Protein AF-A0A943C8G0-F1 (afdb_monomer)

Structure (mmCIF, N/CA/C/O backbone):
data_AF-A0A943C8G0-F1
#
_entry.id   AF-A0A943C8G0-F1
#
loop_
_atom_site.group_PDB
_atom_site.id
_atom_site.type_symbol
_atom_site.label_atom_id
_atom_site.label_alt_id
_atom_site.label_comp_id
_atom_site.label_asym_id
_atom_site.label_entity_id
_atom_site.label_seq_id
_atom_site.pdbx_PDB_ins_code
_atom_site.Cartn_x
_atom_site.Cartn_y
_atom_site.Cartn_z
_atom_site.occupancy
_atom_site.B_iso_or_equiv
_atom_site.auth_seq_id
_atom_site.auth_comp_id
_atom_site.auth_asym_id
_atom_site.auth_atom_id
_atom_site.pdbx_PDB_model_num
ATOM 1 N N . MET A 1 1 ? 28.439 -19.193 -10.996 1.00 42.84 1 MET A N 1
ATOM 2 C CA . MET A 1 1 ? 27.423 -18.185 -11.370 1.00 42.84 1 MET A CA 1
ATOM 3 C C . MET A 1 1 ? 28.025 -16.825 -11.047 1.00 42.84 1 MET A C 1
ATOM 5 O O . MET A 1 1 ? 28.436 -16.629 -9.911 1.00 42.84 1 MET A O 1
ATOM 9 N N . ASN A 1 2 ? 28.251 -15.984 -12.053 1.00 40.03 2 ASN A N 1
ATOM 10 C CA . ASN A 1 2 ? 29.190 -14.862 -11.981 1.00 40.03 2 ASN A CA 1
ATOM 11 C C . ASN A 1 2 ? 28.668 -13.684 -11.140 1.00 40.03 2 ASN A C 1
ATOM 13 O O . ASN A 1 2 ? 27.578 -13.184 -11.391 1.00 40.03 2 ASN A O 1
ATOM 17 N N . TYR A 1 3 ? 29.493 -13.199 -10.207 1.00 47.41 3 TYR A N 1
ATOM 18 C CA . TYR A 1 3 ? 29.324 -11.929 -9.489 1.00 47.41 3 TYR A CA 1
ATOM 19 C C . TYR A 1 3 ? 29.762 -10.743 -10.374 1.00 47.41 3 TYR A C 1
ATOM 21 O O . TYR A 1 3 ? 30.733 -10.054 -10.065 1.00 47.41 3 TYR A O 1
ATOM 29 N N . TYR A 1 4 ? 29.086 -10.505 -11.501 1.00 52.12 4 TYR A N 1
ATOM 30 C CA . TYR A 1 4 ? 29.282 -9.256 -12.243 1.00 52.12 4 TYR A CA 1
ATOM 31 C C . TYR A 1 4 ? 28.525 -8.120 -11.540 1.00 52.12 4 TYR A C 1
ATOM 33 O O . TYR A 1 4 ? 27.315 -7.995 -11.662 1.00 52.12 4 TYR A O 1
ATOM 41 N N . GLY A 1 5 ? 29.278 -7.329 -10.767 1.00 57.59 5 GLY A N 1
ATOM 42 C CA . GLY A 1 5 ? 29.071 -5.893 -10.562 1.00 57.59 5 GLY A CA 1
ATOM 43 C C . GLY A 1 5 ? 27.767 -5.434 -9.910 1.00 57.59 5 GLY A C 1
ATOM 44 O O . GLY A 1 5 ? 26.986 -4.751 -10.559 1.00 57.59 5 GLY A O 1
ATOM 45 N N . LYS A 1 6 ? 27.586 -5.665 -8.600 1.00 62.38 6 LYS A N 1
ATOM 46 C CA . LYS A 1 6 ? 26.703 -4.785 -7.813 1.00 62.38 6 LYS A CA 1
ATOM 47 C C . LYS A 1 6 ? 27.269 -3.369 -7.909 1.00 62.38 6 LYS A C 1
ATOM 49 O O . LYS A 1 6 ? 28.340 -3.110 -7.355 1.00 62.38 6 LYS A O 1
ATOM 54 N N . GLY A 1 7 ? 26.607 -2.482 -8.649 1.00 65.75 7 GLY A N 1
ATOM 55 C CA . GLY A 1 7 ? 27.008 -1.079 -8.695 1.00 65.75 7 GLY A CA 1
ATOM 56 C C . GLY A 1 7 ? 26.986 -0.464 -7.290 1.00 65.75 7 GLY A C 1
ATOM 57 O O . GLY A 1 7 ? 26.362 -0.981 -6.362 1.00 65.75 7 GLY A O 1
ATOM 58 N N . ASN A 1 8 ? 27.702 0.638 -7.104 1.00 73.69 8 ASN A N 1
ATOM 59 C CA . ASN A 1 8 ? 27.625 1.437 -5.883 1.00 73.69 8 ASN A CA 1
ATOM 60 C C . ASN A 1 8 ? 26.552 2.532 -6.038 1.00 73.69 8 ASN A C 1
ATOM 62 O O . ASN A 1 8 ? 25.963 2.685 -7.104 1.00 73.69 8 ASN A O 1
ATOM 66 N N . MET A 1 9 ? 26.298 3.305 -4.980 1.00 72.69 9 MET A N 1
ATOM 67 C CA . MET A 1 9 ? 25.265 4.356 -4.974 1.00 72.69 9 MET A CA 1
ATOM 68 C C . MET A 1 9 ? 25.481 5.457 -6.030 1.00 72.69 9 MET A C 1
ATOM 70 O O . MET A 1 9 ? 24.553 6.190 -6.346 1.00 72.69 9 MET A O 1
ATOM 74 N N . MET A 1 10 ? 26.693 5.568 -6.579 1.00 78.75 10 MET A N 1
ATOM 75 C CA . MET A 1 10 ? 27.073 6.572 -7.575 1.00 78.75 10 MET A CA 1
ATOM 76 C C . MET A 1 10 ? 27.063 6.036 -9.015 1.00 78.75 10 MET A C 1
ATOM 78 O O . MET A 1 10 ? 27.319 6.796 -9.946 1.00 78.75 10 MET A O 1
ATOM 82 N N . SER A 1 11 ? 26.807 4.742 -9.218 1.00 80.56 11 SER A N 1
ATOM 83 C CA . SER A 1 11 ? 26.765 4.099 -10.538 1.00 80.56 11 SER A CA 1
ATOM 84 C C . SER A 1 11 ? 25.356 3.619 -10.874 1.00 80.56 11 SER A C 1
ATOM 86 O O . SER A 1 11 ? 24.601 3.271 -9.969 1.00 80.56 11 SER A O 1
ATOM 88 N N . VAL A 1 12 ? 25.026 3.528 -12.167 1.00 76.81 12 VAL A N 1
ATOM 89 C CA . VAL A 1 12 ? 23.782 2.882 -12.613 1.00 76.81 12 VAL A CA 1
ATOM 90 C C . VAL A 1 12 ? 23.764 1.434 -12.125 1.00 76.81 12 VAL A C 1
ATOM 92 O O . VAL A 1 12 ? 24.756 0.713 -12.249 1.00 76.81 12 VAL A O 1
ATOM 95 N N . ARG A 1 13 ? 22.634 1.034 -11.546 1.00 81.75 13 ARG A N 1
ATOM 96 C CA . ARG A 1 13 ? 22.412 -0.288 -10.974 1.00 81.75 13 ARG A CA 1
ATOM 97 C C . ARG A 1 13 ? 21.134 -0.876 -11.540 1.00 81.75 13 ARG A C 1
ATOM 99 O O . ARG A 1 13 ? 20.045 -0.459 -11.166 1.00 81.75 13 ARG A O 1
ATOM 106 N N . GLU A 1 14 ? 21.293 -1.862 -12.411 1.00 82.44 14 GLU A N 1
ATOM 107 C CA . GLU A 1 14 ? 20.175 -2.659 -12.930 1.00 82.44 14 GLU A CA 1
ATOM 108 C C . GLU A 1 14 ? 19.600 -3.604 -11.860 1.00 82.44 14 GLU A C 1
ATOM 110 O O . GLU A 1 14 ? 18.514 -4.137 -12.027 1.00 82.44 14 GLU A O 1
ATOM 115 N N . ASP A 1 15 ? 20.317 -3.797 -10.746 1.00 84.19 15 ASP A N 1
ATOM 116 C CA . ASP A 1 15 ? 19.901 -4.613 -9.602 1.00 84.19 15 ASP A CA 1
ATOM 117 C C . ASP A 1 15 ? 19.212 -3.803 -8.487 1.00 84.19 15 ASP A C 1
ATOM 119 O O . ASP A 1 15 ? 19.055 -4.303 -7.369 1.00 84.19 15 ASP A O 1
ATOM 123 N N . VAL A 1 16 ? 18.870 -2.533 -8.741 1.00 88.94 16 VAL A N 1
ATOM 124 C CA . VAL A 1 16 ? 18.089 -1.727 -7.795 1.00 88.94 16 VAL A CA 1
ATOM 125 C C . VAL A 1 16 ? 16.661 -2.239 -7.755 1.00 88.94 16 VAL A C 1
ATOM 127 O O . VAL A 1 16 ? 16.054 -2.507 -8.781 1.00 88.94 16 VAL A O 1
ATOM 130 N N . VAL A 1 17 ? 16.154 -2.331 -6.533 1.00 92.31 17 VAL A N 1
ATOM 131 C CA . VAL A 1 17 ? 14.781 -2.700 -6.221 1.00 92.31 17 VAL A CA 1
ATOM 132 C C . VAL A 1 17 ? 14.106 -1.476 -5.621 1.00 92.31 17 VAL A C 1
ATOM 134 O O . VAL A 1 17 ? 14.657 -0.853 -4.707 1.00 92.31 17 VAL A O 1
ATOM 137 N N . VAL A 1 18 ? 12.927 -1.138 -6.125 1.00 96.06 18 VAL A N 1
ATOM 138 C CA . VAL A 1 18 ? 12.107 -0.014 -5.683 1.00 96.06 18 VAL A CA 1
ATOM 139 C C . VAL A 1 18 ? 10.989 -0.527 -4.783 1.00 96.06 18 VAL A C 1
ATOM 141 O O . VAL A 1 18 ? 10.217 -1.405 -5.159 1.00 96.06 18 VAL A O 1
ATOM 144 N N . LEU A 1 19 ? 10.898 0.046 -3.585 1.00 98.00 19 LEU A N 1
ATOM 145 C CA . LEU A 1 19 ? 9.804 -0.190 -2.652 1.00 98.00 19 LEU A CA 1
ATOM 146 C C . LEU A 1 19 ? 9.003 1.100 -2.501 1.00 98.00 19 LEU A C 1
ATOM 148 O O . LEU A 1 19 ? 9.556 2.126 -2.100 1.00 98.00 19 LEU A O 1
AT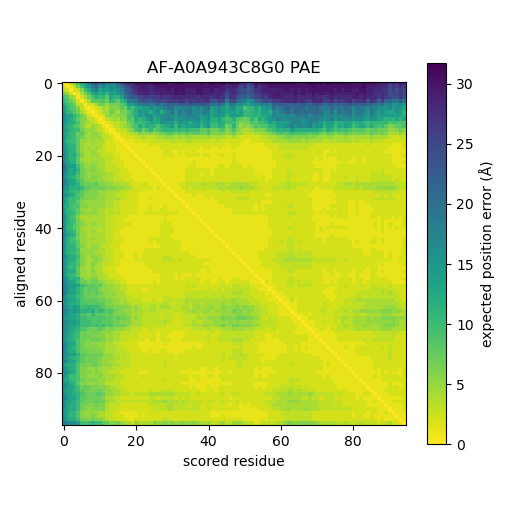OM 152 N N . ASP A 1 20 ? 7.710 1.036 -2.800 1.00 98.50 20 ASP A N 1
ATOM 153 C CA . ASP A 1 20 ? 6.759 2.092 -2.478 1.00 98.50 20 ASP A CA 1
ATOM 154 C C . ASP A 1 20 ? 6.265 1.923 -1.035 1.00 98.50 20 ASP A C 1
ATOM 156 O O . ASP A 1 20 ? 5.671 0.905 -0.678 1.00 98.50 20 ASP A O 1
ATOM 160 N N . ALA A 1 21 ? 6.521 2.936 -0.205 1.00 98.25 21 ALA A N 1
ATOM 161 C CA . ALA A 1 21 ? 6.107 2.993 1.199 1.00 98.25 21 ALA A CA 1
ATOM 162 C C . ALA A 1 21 ? 5.017 4.052 1.439 1.00 98.25 21 ALA A C 1
ATOM 164 O O . ALA A 1 21 ? 4.850 4.536 2.561 1.00 98.25 21 ALA A O 1
ATOM 165 N N . THR A 1 22 ? 4.287 4.455 0.393 1.00 98.31 22 THR A N 1
ATOM 166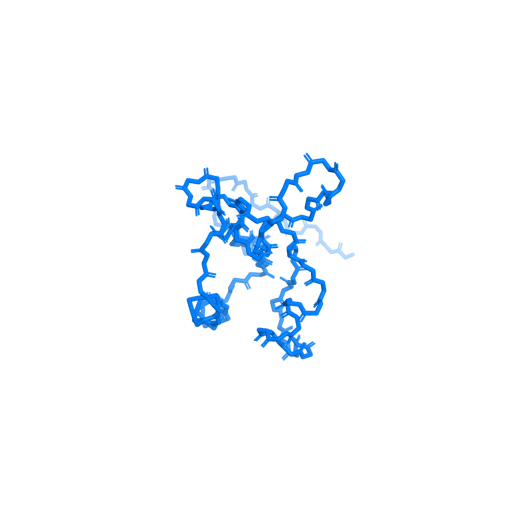 C CA . THR A 1 22 ? 3.394 5.620 0.434 1.00 98.31 22 THR A CA 1
ATOM 167 C C . THR A 1 22 ? 2.309 5.478 1.504 1.00 98.31 22 THR A C 1
ATOM 169 O O . THR A 1 22 ? 2.092 6.405 2.285 1.00 98.31 22 THR A O 1
ATOM 172 N N . LEU A 1 23 ? 1.655 4.316 1.609 1.00 98.12 23 LEU A N 1
ATOM 173 C CA . LEU A 1 23 ? 0.587 4.106 2.599 1.00 98.12 23 LEU A CA 1
ATOM 174 C C . LEU A 1 23 ? 1.120 3.978 4.024 1.00 98.12 23 LEU A C 1
ATOM 176 O O . LEU A 1 23 ? 0.486 4.452 4.970 1.00 98.12 23 LEU A O 1
ATOM 180 N N . ARG A 1 24 ? 2.284 3.347 4.187 1.00 98.00 24 ARG A N 1
ATOM 181 C CA . ARG A 1 24 ? 2.906 3.161 5.495 1.00 98.00 24 ARG A CA 1
ATOM 182 C C . ARG A 1 24 ? 3.426 4.477 6.050 1.00 98.00 24 ARG A C 1
ATOM 184 O O . ARG A 1 24 ? 3.084 4.833 7.178 1.00 98.00 24 ARG A O 1
ATOM 191 N N . ASP A 1 25 ? 4.228 5.197 5.274 1.00 97.94 25 ASP A N 1
ATOM 192 C CA . ASP A 1 25 ? 4.877 6.422 5.738 1.00 97.94 25 ASP A CA 1
ATOM 193 C C . ASP A 1 25 ? 3.920 7.617 5.684 1.00 97.94 25 ASP A C 1
ATOM 195 O O . ASP A 1 25 ? 3.792 8.360 6.657 1.00 97.94 25 ASP A O 1
ATOM 199 N N . GLY A 1 26 ? 3.131 7.737 4.613 1.00 97.88 26 GLY A N 1
ATOM 200 C CA . GLY A 1 26 ? 2.075 8.74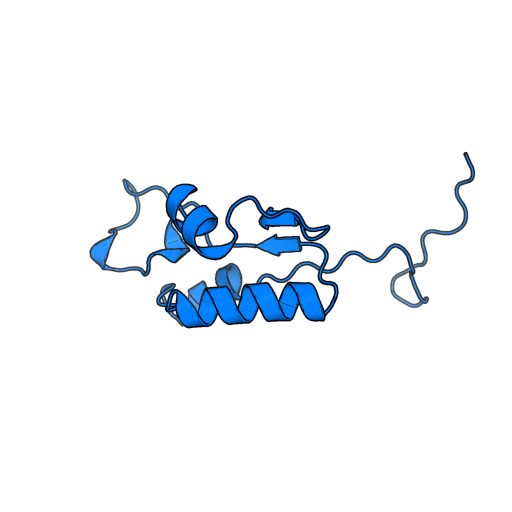5 4.510 1.00 97.88 26 GLY A CA 1
ATOM 201 C C . GLY A 1 26 ? 0.973 8.563 5.556 1.00 97.88 26 GLY A C 1
ATOM 202 O O . GLY A 1 26 ? 0.352 9.533 5.990 1.00 97.88 26 GLY A O 1
ATOM 203 N N . GLY A 1 27 ? 0.748 7.336 6.031 1.00 97.62 27 GLY A N 1
ATOM 204 C CA . GLY A 1 27 ? -0.214 7.070 7.095 1.00 97.62 27 GLY A CA 1
ATOM 205 C C . GLY A 1 27 ? 0.150 7.722 8.432 1.00 97.62 27 GLY A C 1
ATOM 206 O O . GLY A 1 27 ? -0.757 8.056 9.193 1.00 97.62 27 GLY A O 1
ATOM 207 N N . LEU A 1 28 ? 1.438 7.994 8.694 1.00 97.00 28 LEU A N 1
ATOM 208 C CA . LEU A 1 28 ? 1.888 8.706 9.899 1.00 97.00 28 LEU A CA 1
ATOM 209 C C . LEU A 1 28 ? 1.377 10.152 9.974 1.00 97.00 28 LEU A C 1
ATOM 211 O O . LEU A 1 28 ? 1.275 10.692 11.072 1.00 97.00 28 LEU A O 1
ATOM 215 N N . VAL A 1 29 ? 1.058 10.770 8.832 1.00 96.88 29 VAL A N 1
ATOM 216 C CA . VAL A 1 29 ? 0.568 12.160 8.758 1.00 96.88 29 VAL A CA 1
ATOM 217 C C . VAL A 1 29 ? -0.922 12.271 8.420 1.00 96.88 29 VAL A C 1
ATOM 219 O O . VAL A 1 29 ? -1.465 13.370 8.455 1.00 96.88 29 VAL A O 1
ATOM 222 N N . ASN A 1 30 ? -1.584 11.154 8.101 1.00 95.88 30 ASN A N 1
ATOM 223 C CA . ASN A 1 30 ? -3.001 11.097 7.714 1.00 95.88 30 ASN A CA 1
ATOM 224 C C . ASN A 1 30 ? -3.820 10.113 8.577 1.00 95.88 30 ASN A C 1
ATOM 226 O O . ASN A 1 30 ? -4.896 9.669 8.177 1.00 95.88 30 ASN A O 1
ATOM 230 N N . ASP A 1 31 ? -3.279 9.680 9.720 1.00 97.31 31 ASP A N 1
ATOM 231 C CA . ASP A 1 31 ? -3.882 8.673 10.608 1.00 97.31 31 ASP A CA 1
ATOM 232 C C . ASP A 1 31 ? -4.401 7.420 9.866 1.00 97.31 31 ASP A C 1
ATOM 234 O O . ASP A 1 31 ? -5.346 6.757 10.294 1.00 97.31 31 ASP A O 1
ATOM 238 N N . PHE A 1 32 ? -3.745 7.059 8.755 1.00 97.62 32 PHE A N 1
ATOM 239 C CA . PHE A 1 32 ? -4.063 5.914 7.888 1.00 97.62 32 PHE A CA 1
ATOM 240 C C . PHE A 1 32 ? -5.443 5.954 7.208 1.00 97.62 32 PHE A C 1
ATOM 242 O O . PHE A 1 32 ? -5.908 4.926 6.703 1.00 97.62 32 PHE A O 1
ATOM 249 N N . TYR A 1 33 ? -6.096 7.117 7.140 1.00 97.75 33 TYR A N 1
ATOM 250 C CA . TYR A 1 33 ? -7.374 7.299 6.443 1.00 97.75 33 TYR A CA 1
ATOM 251 C C . TYR A 1 33 ? -7.190 7.467 4.930 1.00 97.75 33 TYR A C 1
ATOM 253 O O . TYR A 1 33 ? -7.428 8.532 4.362 1.00 97.75 33 TYR A O 1
ATOM 261 N N . PHE A 1 34 ? -6.774 6.391 4.264 1.00 98.00 34 PHE A N 1
ATOM 262 C CA . PHE A 1 34 ? -6.816 6.291 2.805 1.00 98.00 34 PHE A CA 1
ATOM 263 C C . PHE A 1 34 ? -8.081 5.558 2.368 1.00 98.00 34 PHE A C 1
ATOM 265 O O . PHE A 1 34 ? -8.441 4.530 2.945 1.00 98.00 34 PHE A O 1
ATOM 272 N N . THR A 1 35 ? -8.755 6.078 1.345 1.00 98.12 35 THR A N 1
ATOM 273 C CA . THR A 1 35 ? -9.898 5.387 0.744 1.00 98.12 35 THR A CA 1
ATOM 274 C C . THR A 1 35 ? -9.421 4.166 -0.037 1.00 98.12 35 THR A C 1
ATOM 276 O O . THR A 1 35 ? -8.313 4.156 -0.574 1.00 98.12 35 THR A O 1
ATOM 279 N N . ASP A 1 36 ? -10.268 3.146 -0.143 1.00 98.31 36 ASP A N 1
ATOM 280 C CA . ASP A 1 36 ? -9.949 1.954 -0.937 1.00 98.31 36 ASP A CA 1
ATOM 281 C C . ASP A 1 36 ? -9.706 2.299 -2.414 1.00 98.31 36 ASP A C 1
ATOM 283 O O . ASP A 1 36 ? -8.861 1.681 -3.055 1.00 98.31 36 ASP A O 1
ATOM 287 N N . ASP A 1 37 ? -10.391 3.317 -2.945 1.00 98.50 37 ASP A N 1
ATOM 288 C CA . ASP A 1 37 ? -10.170 3.802 -4.311 1.00 98.50 37 ASP A CA 1
ATOM 289 C C . ASP A 1 37 ? -8.773 4.402 -4.480 1.00 98.50 37 ASP A C 1
ATOM 291 O O . ASP A 1 37 ? -8.060 4.013 -5.400 1.00 98.50 37 ASP A O 1
ATOM 295 N N . PHE A 1 38 ? -8.333 5.253 -3.545 1.00 98.50 38 PHE A N 1
ATOM 296 C CA . PHE A 1 38 ? -6.972 5.791 -3.563 1.00 98.50 38 PHE A CA 1
ATOM 297 C C . PHE A 1 38 ? -5.929 4.673 -3.506 1.00 98.50 38 PHE A C 1
ATOM 299 O O . PHE A 1 38 ? -4.962 4.680 -4.262 1.00 98.50 38 PHE A O 1
ATOM 306 N N . VAL A 1 39 ? -6.129 3.690 -2.625 1.00 98.50 39 VAL A N 1
ATOM 307 C CA . VAL A 1 39 ? -5.197 2.568 -2.474 1.00 98.50 39 VAL A CA 1
ATOM 308 C C . VAL A 1 39 ? -5.169 1.683 -3.720 1.00 98.50 39 VAL A C 1
ATOM 310 O O . VAL A 1 39 ? -4.095 1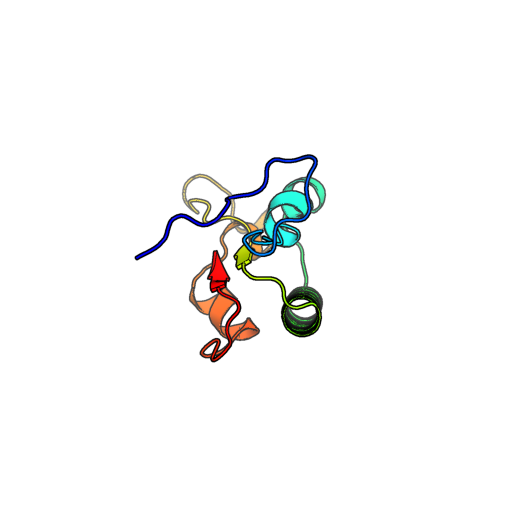.247 -4.134 1.00 98.50 39 VAL A O 1
ATOM 313 N N . ARG A 1 40 ? -6.318 1.459 -4.365 1.00 98.62 40 ARG A N 1
ATOM 314 C CA . ARG A 1 40 ? -6.404 0.715 -5.628 1.00 98.62 40 ARG A CA 1
ATOM 315 C C . ARG A 1 40 ? -5.726 1.453 -6.776 1.00 98.62 40 ARG A C 1
ATOM 317 O O . ARG A 1 40 ? -5.059 0.816 -7.589 1.00 98.62 40 ARG A O 1
ATOM 324 N N . ASP A 1 41 ? -5.883 2.768 -6.842 1.00 98.75 41 ASP A N 1
ATOM 325 C CA . ASP A 1 41 ? -5.245 3.589 -7.867 1.00 98.75 41 ASP A CA 1
ATOM 326 C C . ASP A 1 41 ? -3.730 3.663 -7.656 1.00 98.75 41 ASP A C 1
ATOM 328 O O . ASP A 1 41 ? -2.976 3.519 -8.618 1.00 98.75 41 ASP A O 1
ATOM 332 N N . LEU A 1 42 ? -3.264 3.772 -6.407 1.00 98.69 42 LEU A N 1
ATOM 333 C CA . LEU A 1 42 ? -1.842 3.675 -6.069 1.00 98.69 42 LEU A CA 1
ATOM 334 C C . LEU A 1 42 ? -1.265 2.307 -6.453 1.00 98.69 42 LEU A C 1
ATOM 336 O O . LEU A 1 42 ? -0.226 2.247 -7.101 1.00 98.69 42 LEU A O 1
ATOM 340 N N . TYR A 1 43 ? -1.956 1.214 -6.117 1.00 98.75 43 TYR A N 1
ATOM 341 C CA . TYR A 1 43 ? -1.540 -0.139 -6.496 1.00 98.75 43 TYR A CA 1
ATOM 342 C C . TYR A 1 43 ? -1.379 -0.285 -8.016 1.00 98.75 43 TYR A C 1
ATOM 344 O O . TYR A 1 43 ? -0.332 -0.730 -8.483 1.00 98.75 43 TYR A O 1
ATOM 352 N N . LYS A 1 44 ? -2.369 0.156 -8.803 1.00 98.62 44 LYS A N 1
ATOM 353 C CA . LYS A 1 44 ? -2.286 0.143 -10.275 1.00 98.62 44 LYS A CA 1
ATOM 354 C C . LYS A 1 44 ? -1.153 1.020 -10.800 1.00 98.62 44 LYS A C 1
ATOM 356 O O . LYS A 1 44 ? -0.437 0.607 -11.703 1.00 98.62 44 LYS A O 1
ATOM 361 N N . THR A 1 45 ? -0.967 2.197 -10.208 1.00 98.69 45 THR A N 1
ATOM 362 C CA . THR A 1 45 ? 0.118 3.114 -10.577 1.00 98.69 45 THR A CA 1
ATOM 363 C C . THR A 1 45 ? 1.481 2.468 -10.337 1.00 98.69 45 THR A C 1
ATOM 365 O O . THR A 1 45 ? 2.350 2.543 -11.199 1.00 98.69 45 THR A O 1
ATOM 368 N N . ASN A 1 46 ? 1.661 1.782 -9.206 1.00 98.62 46 ASN A N 1
ATOM 369 C CA . ASN A 1 46 ? 2.895 1.068 -8.886 1.00 98.62 46 ASN A CA 1
ATOM 370 C C . ASN A 1 46 ? 3.170 -0.075 -9.879 1.00 98.62 46 ASN A C 1
ATOM 372 O O . ASN A 1 46 ? 4.309 -0.227 -10.319 1.00 98.62 46 ASN A O 1
ATOM 376 N N . LEU A 1 47 ? 2.136 -0.818 -10.296 1.00 98.38 47 LEU A N 1
ATOM 377 C CA . LEU A 1 47 ? 2.265 -1.829 -11.353 1.00 98.38 47 LEU A CA 1
ATOM 378 C C . LEU A 1 47 ? 2.712 -1.215 -12.686 1.00 98.38 47 LEU A C 1
ATOM 380 O O . LEU A 1 47 ? 3.656 -1.702 -13.301 1.00 98.38 47 LEU A O 1
ATOM 384 N N . GLU A 1 48 ? 2.061 -0.136 -13.126 1.00 98.25 48 GLU A N 1
ATOM 385 C CA . GLU A 1 48 ? 2.394 0.548 -14.384 1.00 98.25 48 GLU A CA 1
ATOM 386 C C . GLU A 1 48 ? 3.793 1.183 -14.356 1.00 98.25 48 GLU A C 1
ATOM 388 O O . GLU A 1 48 ? 4.478 1.226 -15.378 1.00 98.25 48 GLU A O 1
ATOM 393 N N . ALA A 1 49 ? 4.236 1.642 -13.184 1.00 97.75 49 ALA A N 1
ATOM 394 C CA . ALA A 1 49 ? 5.565 2.203 -12.968 1.00 97.75 49 ALA A CA 1
ATOM 395 C C . ALA A 1 49 ? 6.673 1.141 -12.842 1.00 97.75 49 ALA A C 1
ATOM 397 O O . ALA A 1 49 ? 7.851 1.501 -12.848 1.00 97.75 49 ALA A O 1
ATOM 398 N N . GLY A 1 50 ? 6.322 -0.146 -12.729 1.00 97.00 50 GLY A N 1
ATOM 399 C CA . GLY A 1 50 ? 7.285 -1.231 -12.532 1.00 97.00 50 GLY A CA 1
ATOM 400 C C . GLY A 1 50 ? 7.928 -1.233 -11.142 1.00 97.00 50 GLY A C 1
ATOM 401 O O . GLY A 1 50 ? 9.107 -1.551 -11.018 1.00 97.00 50 GLY A O 1
ATOM 402 N N . VAL A 1 51 ? 7.182 -0.841 -10.105 1.00 98.19 51 VAL A N 1
ATOM 403 C CA . VAL A 1 51 ? 7.633 -0.923 -8.707 1.00 98.19 51 VAL A CA 1
ATOM 404 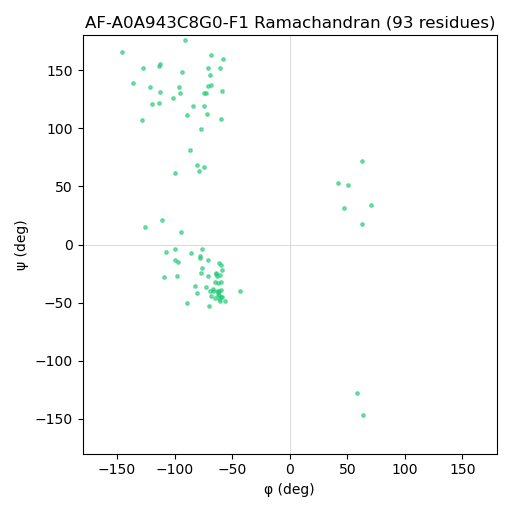C C . VAL A 1 51 ? 7.737 -2.388 -8.279 1.00 98.19 51 VAL A C 1
ATOM 406 O O . VAL A 1 51 ? 6.848 -3.191 -8.553 1.00 98.19 51 VAL A O 1
ATOM 409 N N . ASP A 1 52 ? 8.807 -2.742 -7.567 1.00 98.00 52 ASP A N 1
ATOM 410 C CA . ASP A 1 52 ? 9.063 -4.128 -7.167 1.00 98.00 52 ASP A CA 1
ATOM 411 C C . ASP A 1 52 ? 8.295 -4.547 -5.907 1.00 98.00 52 ASP A C 1
ATOM 413 O O . ASP A 1 52 ? 7.893 -5.706 -5.785 1.00 98.00 52 ASP A O 1
ATOM 417 N N . TYR A 1 53 ? 8.121 -3.633 -4.945 1.00 98.50 53 TYR A N 1
ATOM 418 C CA . TYR A 1 53 ? 7.413 -3.891 -3.687 1.00 98.50 53 TYR A CA 1
ATOM 419 C C . TYR A 1 53 ? 6.473 -2.745 -3.327 1.00 98.50 53 TYR A C 1
ATOM 421 O O . TYR A 1 53 ? 6.858 -1.582 -3.402 1.00 98.50 53 TYR A O 1
ATOM 429 N N . MET A 1 54 ? 5.281 -3.073 -2.837 1.00 98.44 54 MET A N 1
ATOM 430 C CA . MET A 1 54 ? 4.358 -2.102 -2.250 1.00 98.44 54 MET A CA 1
ATOM 431 C C . MET A 1 54 ? 4.073 -2.468 -0.793 1.00 98.44 54 MET A C 1
ATOM 433 O O . MET A 1 54 ? 3.583 -3.563 -0.517 1.00 98.44 54 MET A O 1
ATOM 437 N N . GLU A 1 55 ? 4.376 -1.552 0.127 1.00 98.31 55 GLU A N 1
ATOM 438 C CA . GLU A 1 55 ? 4.147 -1.716 1.566 1.00 98.31 55 GLU A CA 1
ATOM 439 C C . GLU A 1 55 ? 2.741 -1.224 1.949 1.00 98.31 55 GLU A C 1
ATOM 441 O O . GLU A 1 55 ? 2.439 -0.023 1.922 1.00 98.31 55 GLU A O 1
ATOM 446 N N . PHE A 1 56 ? 1.862 -2.157 2.326 1.00 95.62 56 PHE A N 1
ATOM 447 C CA . PHE A 1 56 ? 0.487 -1.844 2.719 1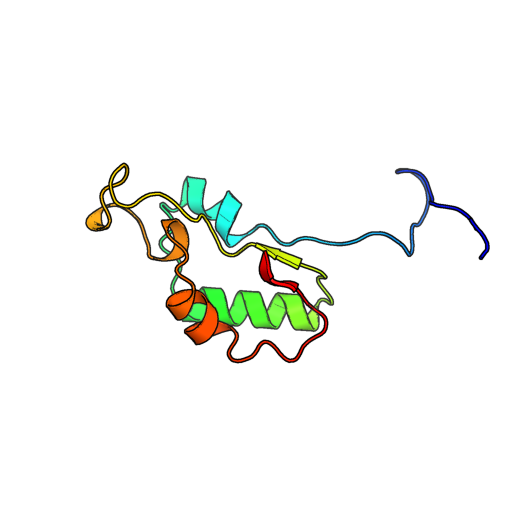.00 95.62 56 PHE A CA 1
ATOM 448 C C . PHE A 1 56 ? 0.424 -1.495 4.209 1.00 95.62 56 PHE A C 1
ATOM 450 O O . PHE A 1 56 ? 0.039 -2.304 5.045 1.00 95.62 56 PHE A O 1
ATOM 457 N N . GLY A 1 57 ? 0.761 -0.251 4.550 1.00 96.12 57 GLY A N 1
ATOM 458 C CA . GLY A 1 57 ? 0.479 0.301 5.878 1.00 96.12 57 GLY A CA 1
ATOM 459 C C . GLY A 1 57 ? 1.206 -0.401 7.037 1.00 96.12 57 GLY A C 1
ATOM 460 O O . GLY A 1 57 ? 2.343 -0.839 6.904 1.00 96.12 57 GLY A O 1
ATOM 461 N N . TYR A 1 58 ? 0.562 -0.465 8.207 1.00 96.62 58 TYR A N 1
ATOM 462 C CA . TYR A 1 58 ? 1.072 -1.199 9.375 1.00 96.62 58 TYR A CA 1
ATOM 463 C C . TYR A 1 58 ? 0.199 -2.411 9.695 1.00 96.62 58 TYR A C 1
ATOM 465 O O . TYR A 1 58 ? -1.005 -2.385 9.478 1.00 96.62 58 TYR A O 1
ATOM 473 N N . ARG A 1 59 ? 0.793 -3.415 10.351 1.00 95.38 59 ARG A N 1
ATOM 474 C CA . ARG A 1 59 ? 0.082 -4.496 11.056 1.00 95.38 59 ARG A CA 1
ATOM 475 C C . ARG A 1 59 ? 0.033 -4.229 12.561 1.00 95.38 59 ARG A C 1
ATOM 477 O O . ARG A 1 59 ? 0.657 -4.937 13.351 1.00 95.38 59 ARG A O 1
ATOM 484 N N . ALA A 1 60 ? -0.606 -3.131 12.964 1.00 95.56 60 ALA A N 1
ATOM 485 C CA . ALA A 1 60 ? -0.660 -2.739 14.373 1.00 95.56 60 ALA A CA 1
ATOM 486 C C . ALA A 1 60 ? -1.531 -3.693 15.217 1.00 95.56 60 ALA A C 1
ATOM 488 O O . ALA A 1 60 ? -2.556 -4.189 14.758 1.00 95.56 60 ALA A O 1
ATOM 489 N N . ASP A 1 61 ? -1.167 -3.916 16.484 1.00 94.75 61 ASP A N 1
ATOM 490 C CA . ASP A 1 61 ? -1.982 -4.725 17.400 1.00 94.75 61 ASP A CA 1
ATOM 491 C C . ASP A 1 61 ? -3.228 -3.944 17.861 1.00 94.75 61 ASP A C 1
ATOM 493 O O . ASP A 1 61 ? -3.129 -2.912 18.532 1.00 94.75 61 ASP A O 1
ATOM 497 N N . LYS A 1 62 ? -4.421 -4.470 17.560 1.00 93.38 62 LYS A N 1
ATOM 498 C CA . LYS A 1 62 ? -5.724 -3.910 17.972 1.00 93.38 62 LYS A CA 1
ATOM 499 C C . LYS A 1 62 ? -5.926 -3.856 19.490 1.00 93.38 62 LYS A C 1
A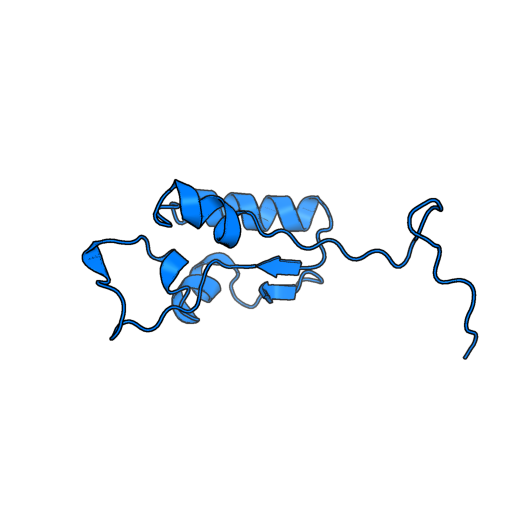TOM 501 O O . LYS A 1 62 ? -6.819 -3.162 19.961 1.00 93.38 62 LYS A O 1
ATOM 506 N N . LYS A 1 63 ? -5.122 -4.577 20.280 1.00 94.62 63 LYS A N 1
ATOM 507 C CA . LYS A 1 63 ? -5.120 -4.457 21.749 1.00 94.62 63 LYS A CA 1
ATOM 508 C C . LYS A 1 63 ? -4.389 -3.207 22.234 1.00 94.62 63 LYS A C 1
ATOM 510 O O . LYS A 1 63 ? -4.646 -2.752 23.344 1.00 94.62 63 LYS A O 1
ATOM 515 N N . GLN A 1 64 ? -3.463 -2.684 21.431 1.00 95.19 64 GLN A N 1
ATOM 516 C CA . GLN A 1 64 ? -2.644 -1.517 21.765 1.00 95.19 64 GLN A CA 1
ATOM 517 C C . GLN A 1 64 ? -3.198 -0.222 21.160 1.00 95.19 64 GLN A C 1
ATOM 519 O O . GLN A 1 64 ? -2.992 0.850 21.727 1.00 95.19 64 GLN A O 1
ATOM 524 N N . PHE A 1 65 ? -3.914 -0.313 20.037 1.00 93.88 65 PHE A N 1
ATOM 525 C CA . PHE A 1 65 ? -4.454 0.836 19.313 1.00 93.88 65 PHE A CA 1
ATOM 526 C C . PHE A 1 65 ? -5.977 0.758 19.195 1.00 93.88 65 PHE A C 1
ATOM 528 O O . PHE A 1 65 ? -6.533 -0.280 18.848 1.00 93.88 65 PHE A O 1
ATOM 535 N N . ASP A 1 66 ? -6.650 1.883 19.443 1.00 92.75 66 ASP A N 1
ATOM 536 C CA . ASP A 1 66 ? -8.095 2.008 19.246 1.00 92.75 66 ASP A CA 1
ATOM 537 C C . ASP A 1 66 ? -8.417 2.031 17.748 1.00 92.75 66 ASP A C 1
ATOM 539 O O . ASP A 1 66 ? -8.089 2.987 17.042 1.00 92.75 66 ASP A O 1
ATOM 543 N N . VAL A 1 67 ? -9.073 0.974 17.276 1.00 92.44 67 VAL A N 1
ATOM 544 C CA . VAL A 1 67 ? -9.457 0.791 15.870 1.00 92.44 67 VAL A CA 1
ATOM 545 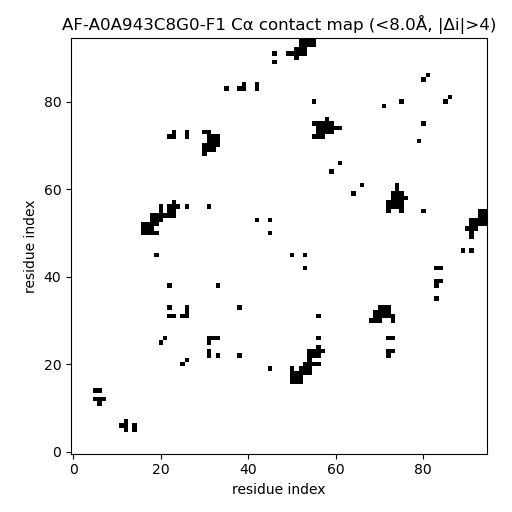C C . VAL A 1 67 ? -10.348 1.905 15.327 1.00 92.44 67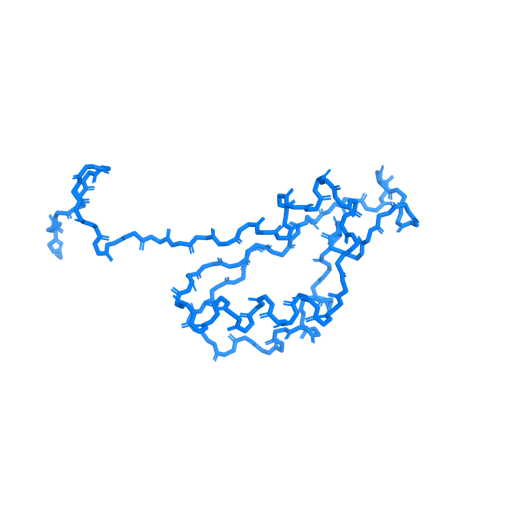 VAL A C 1
ATOM 547 O O . VAL A 1 67 ? -10.370 2.116 14.124 1.00 92.44 67 VAL A O 1
ATOM 550 N N . ASN A 1 68 ? -11.051 2.644 16.190 1.00 93.94 68 ASN A N 1
ATOM 551 C CA . ASN A 1 68 ? -11.928 3.735 15.763 1.00 93.94 68 ASN A CA 1
ATOM 552 C C . ASN A 1 68 ? -11.189 5.069 15.595 1.00 93.94 68 ASN A C 1
ATOM 554 O O . ASN A 1 68 ? -11.792 6.047 15.161 1.00 93.94 68 ASN A O 1
ATOM 558 N N . LYS A 1 69 ? -9.908 5.139 15.981 1.00 95.44 69 LYS A N 1
ATOM 559 C CA . LYS A 1 69 ? -9.093 6.358 15.868 1.00 95.44 69 LYS A CA 1
ATOM 560 C C . LYS A 1 69 ? -8.219 6.388 14.625 1.00 95.44 69 LYS A C 1
ATOM 562 O O . LYS A 1 69 ? -7.750 7.461 14.265 1.00 95.44 69 LYS A O 1
ATOM 567 N N . PHE A 1 70 ? -8.031 5.252 13.963 1.00 96.88 70 PHE A N 1
ATOM 568 C CA . PHE A 1 70 ? -7.161 5.131 12.802 1.00 96.88 70 PHE A CA 1
ATOM 569 C C . PHE A 1 70 ? -7.900 4.502 11.629 1.00 96.88 70 PHE A C 1
ATOM 571 O O . PHE A 1 70 ? -8.798 3.682 11.811 1.00 96.88 70 PHE A O 1
ATOM 578 N N . GLY A 1 71 ? -7.479 4.848 10.418 1.00 96.62 71 GLY A N 1
ATOM 579 C CA . GLY A 1 71 ? -7.989 4.209 9.219 1.00 96.62 71 GLY A CA 1
ATOM 580 C C . GLY A 1 71 ? -7.549 2.747 9.087 1.00 96.62 71 GLY A C 1
ATOM 581 O O . GLY A 1 71 ? -6.583 2.286 9.703 1.00 96.62 71 GLY A O 1
ATOM 582 N N . LYS A 1 72 ? -8.267 2.025 8.221 1.00 96.00 72 LYS A N 1
ATOM 583 C CA . LYS A 1 72 ? -8.093 0.599 7.877 1.00 96.00 72 LYS A CA 1
ATOM 584 C C . LYS A 1 72 ? -6.621 0.195 7.690 1.00 96.00 72 LYS A C 1
ATOM 586 O O . LYS A 1 72 ? -6.190 -0.845 8.189 1.00 96.00 72 LYS A O 1
ATOM 591 N N . TRP A 1 73 ? -5.824 1.051 7.053 1.00 97.81 73 TRP A N 1
ATOM 592 C CA . TRP A 1 73 ? -4.426 0.780 6.699 1.00 97.81 73 TRP A CA 1
ATOM 593 C C . TRP A 1 73 ? -3.437 0.877 7.872 1.00 97.81 73 TRP A C 1
ATOM 595 O O . TRP A 1 73 ? -2.263 0.557 7.711 1.00 97.81 73 TRP A O 1
ATOM 605 N N . LYS A 1 74 ? -3.885 1.263 9.077 1.00 97.81 74 LYS A N 1
ATOM 606 C CA . LYS A 1 74 ? -3.080 1.132 10.306 1.00 97.81 74 LYS A CA 1
ATOM 607 C C . LYS A 1 74 ? -2.926 -0.323 10.748 1.00 97.81 74 LYS A C 1
ATOM 609 O O . LYS A 1 74 ? -1.975 -0.648 11.460 1.00 97.81 74 LYS A O 1
ATOM 614 N N . PHE A 1 75 ? -3.899 -1.151 10.379 1.00 97.56 75 PHE A N 1
ATOM 615 C CA . PHE A 1 75 ? -3.980 -2.559 10.754 1.00 97.56 75 PHE A CA 1
ATOM 616 C C . PHE A 1 75 ? -3.715 -3.483 9.564 1.00 97.56 75 PHE A C 1
ATOM 618 O O . PHE A 1 75 ? -3.219 -4.582 9.783 1.00 97.56 75 PHE A O 1
ATOM 625 N N . ALA A 1 76 ? -4.017 -3.015 8.342 1.00 96.69 76 ALA A N 1
ATOM 626 C CA . ALA A 1 76 ? -3.676 -3.657 7.069 1.00 96.69 76 ALA A CA 1
ATOM 627 C C . ALA A 1 76 ? -3.874 -5.180 7.091 1.00 96.69 76 ALA A C 1
ATOM 629 O O . ALA A 1 76 ? -2.964 -5.961 6.816 1.00 96.69 76 ALA A O 1
ATOM 630 N N . GLU A 1 77 ? -5.081 -5.582 7.485 1.00 96.88 77 GLU A N 1
ATOM 631 C CA . GLU A 1 77 ? -5.469 -6.987 7.574 1.00 96.88 77 GLU A CA 1
ATOM 632 C C . GLU A 1 77 ? -5.376 -7.668 6.204 1.00 96.88 77 GLU A C 1
ATOM 634 O O . GLU A 1 77 ? -5.554 -7.030 5.162 1.00 96.88 77 GLU A O 1
ATOM 639 N N . ASP A 1 78 ? -5.136 -8.977 6.198 1.00 96.88 78 ASP A N 1
ATOM 640 C CA . ASP A 1 78 ? -4.940 -9.725 4.956 1.00 96.88 78 ASP A CA 1
ATOM 641 C C . ASP A 1 78 ? -6.171 -9.617 4.040 1.00 96.88 78 ASP A C 1
ATOM 643 O O . ASP A 1 78 ? -6.025 -9.424 2.834 1.00 96.88 78 ASP A O 1
ATOM 647 N N . GLU A 1 79 ? -7.387 -9.649 4.593 1.00 97.25 79 GLU A N 1
ATOM 648 C CA . GLU A 1 79 ? -8.629 -9.497 3.827 1.00 97.25 79 GLU A CA 1
ATOM 649 C C . GLU A 1 79 ? -8.713 -8.124 3.147 1.00 97.25 79 GLU A C 1
ATOM 651 O O . GLU A 1 79 ? -9.032 -8.029 1.963 1.00 97.25 79 GLU A O 1
ATOM 656 N N . ALA A 1 80 ? -8.350 -7.066 3.874 1.00 96.50 80 ALA A N 1
ATOM 657 C CA . ALA A 1 80 ? -8.331 -5.692 3.382 1.00 96.50 80 ALA A CA 1
ATOM 658 C C . ALA A 1 80 ? -7.359 -5.506 2.209 1.00 96.50 80 ALA A C 1
ATOM 660 O O . ALA A 1 80 ? -7.661 -4.785 1.259 1.00 96.50 80 ALA A O 1
ATOM 661 N N . ILE A 1 81 ? -6.194 -6.152 2.278 1.00 98.00 81 ILE A N 1
ATOM 662 C CA . ILE A 1 81 ? -5.205 -6.148 1.197 1.00 98.00 81 ILE A CA 1
ATOM 663 C C . ILE A 1 81 ? -5.747 -6.933 -0.003 1.00 98.00 81 ILE A C 1
ATOM 665 O O . ILE A 1 81 ? -5.674 -6.456 -1.137 1.00 98.00 81 ILE A O 1
ATOM 669 N N . ARG A 1 82 ? -6.354 -8.104 0.230 1.00 97.81 82 ARG A N 1
ATOM 670 C CA . ARG A 1 82 ? -6.938 -8.951 -0.825 1.00 97.81 82 ARG A CA 1
ATOM 671 C C . ARG A 1 82 ? -8.078 -8.276 -1.582 1.00 97.81 82 ARG A C 1
ATOM 673 O O . ARG A 1 82 ? -8.184 -8.472 -2.788 1.00 97.81 82 ARG A O 1
ATOM 680 N N . GLU A 1 83 ? -8.872 -7.433 -0.929 1.00 97.94 83 GLU A N 1
ATOM 681 C CA . GLU A 1 83 ? -9.893 -6.607 -1.593 1.00 97.94 83 GLU A CA 1
ATOM 682 C C . GLU A 1 83 ? -9.310 -5.628 -2.629 1.00 97.94 83 GLU A C 1
ATOM 684 O O . GLU A 1 83 ? -10.004 -5.235 -3.569 1.00 97.94 83 GLU A O 1
ATOM 689 N N . ILE A 1 84 ? -8.047 -5.222 -2.467 1.00 98.19 84 ILE A N 1
ATOM 690 C CA . ILE A 1 84 ? -7.364 -4.315 -3.396 1.00 98.19 84 ILE A CA 1
ATOM 691 C C . ILE A 1 84 ? -6.670 -5.088 -4.512 1.00 98.19 84 ILE A C 1
ATOM 693 O O . ILE A 1 84 ? -6.835 -4.752 -5.684 1.00 98.19 84 ILE A O 1
ATOM 697 N N . VAL A 1 85 ? -5.879 -6.096 -4.143 1.00 97.81 85 VAL A N 1
ATOM 698 C CA . VAL A 1 85 ? -4.904 -6.739 -5.041 1.00 97.81 85 VAL A CA 1
ATOM 699 C C . VAL A 1 85 ? -5.405 -8.053 -5.648 1.00 97.81 85 VAL A C 1
ATOM 701 O O . VAL A 1 85 ? -4.785 -8.591 -6.563 1.00 97.81 85 VAL A O 1
ATOM 704 N N . GLY A 1 86 ? -6.504 -8.609 -5.127 1.00 97.38 86 GLY A N 1
ATOM 705 C CA . GLY A 1 86 ? -6.984 -9.940 -5.485 1.00 97.38 86 GLY A CA 1
ATOM 706 C C . GLY A 1 86 ? -5.940 -11.023 -5.200 1.00 97.38 86 GLY A C 1
ATOM 707 O O . GLY A 1 86 ? -5.378 -11.110 -4.103 1.00 97.38 86 GLY A O 1
ATOM 708 N N . ASP A 1 87 ? -5.653 -11.843 -6.208 1.00 96.88 87 ASP A N 1
ATOM 709 C CA . ASP A 1 87 ? -4.614 -12.874 -6.128 1.00 96.88 87 ASP A CA 1
ATOM 710 C C . ASP A 1 87 ? -3.191 -12.311 -6.282 1.00 96.88 87 ASP A C 1
ATOM 712 O O . ASP A 1 87 ? -2.235 -13.004 -5.938 1.00 96.88 87 ASP A O 1
ATOM 716 N N . ASN A 1 88 ? -3.059 -11.043 -6.706 1.00 97.06 88 ASN A N 1
ATOM 717 C CA . ASN A 1 88 ? -1.800 -10.380 -7.051 1.00 97.06 88 ASN A CA 1
ATOM 718 C C . ASN A 1 88 ? -0.949 -11.203 -8.036 1.00 97.06 88 ASN A C 1
ATOM 720 O O . ASN A 1 88 ? 0.229 -11.452 -7.786 1.00 97.06 88 ASN A O 1
ATOM 724 N N . ASP A 1 89 ? -1.548 -11.631 -9.150 1.00 96.81 89 ASP A N 1
ATOM 725 C CA . ASP A 1 89 ? -0.856 -12.328 -10.245 1.00 96.81 89 ASP A CA 1
ATOM 726 C C . ASP A 1 89 ? -0.009 -11.338 -11.069 1.00 96.81 89 ASP A C 1
ATOM 728 O O . ASP A 1 89 ? -0.335 -10.975 -12.199 1.00 96.81 89 ASP A O 1
ATOM 732 N N . THR A 1 90 ? 1.026 -10.793 -10.426 1.00 97.38 90 THR A N 1
ATOM 733 C CA . THR A 1 90 ? 1.930 -9.765 -10.955 1.00 97.38 90 THR A CA 1
ATOM 734 C C . THR A 1 90 ? 3.347 -9.979 -10.417 1.00 97.38 90 THR A C 1
ATOM 736 O O . THR A 1 90 ? 3.544 -10.697 -9.434 1.00 97.38 90 THR A O 1
ATOM 739 N N . ASP A 1 91 ? 4.336 -9.316 -11.020 1.00 96.94 91 ASP A N 1
ATOM 740 C CA . ASP A 1 91 ? 5.724 -9.361 -10.542 1.00 96.94 91 ASP A CA 1
ATOM 741 C C . ASP A 1 91 ? 5.961 -8.499 -9.284 1.00 96.94 91 ASP A C 1
ATOM 743 O O . ASP A 1 91 ? 6.924 -8.737 -8.546 1.00 96.94 91 ASP A O 1
ATOM 747 N N . MET A 1 92 ? 5.078 -7.528 -9.004 1.00 98.19 92 MET A N 1
ATOM 748 C CA . MET A 1 92 ? 5.170 -6.682 -7.815 1.00 98.19 92 MET A CA 1
ATOM 749 C C . MET A 1 92 ? 4.791 -7.475 -6.565 1.00 98.19 92 MET A C 1
ATOM 751 O O . MET A 1 92 ? 3.738 -8.111 -6.480 1.00 98.19 92 MET A O 1
ATOM 755 N N . LYS A 1 93 ? 5.642 -7.401 -5.548 1.00 98.19 93 LYS A N 1
ATOM 756 C CA . LYS A 1 93 ? 5.455 -8.094 -4.275 1.00 98.19 93 LYS A CA 1
ATOM 757 C C . LYS A 1 93 ? 4.767 -7.197 -3.258 1.00 98.19 93 LYS A C 1
ATOM 759 O O . LYS A 1 93 ? 4.963 -5.986 -3.222 1.00 98.19 93 LYS A O 1
ATOM 764 N N . ILE A 1 94 ? 3.986 -7.819 -2.388 1.00 97.19 94 ILE A N 1
ATOM 765 C CA . ILE A 1 94 ? 3.314 -7.129 -1.288 1.00 97.19 94 ILE A CA 1
ATOM 766 C C . ILE A 1 94 ? 4.171 -7.258 -0.034 1.00 97.19 94 ILE A C 1
ATOM 768 O O . ILE A 1 94 ? 4.616 -8.363 0.294 1.00 97.19 94 ILE A O 1
ATOM 772 N N . SER A 1 95 ? 4.406 -6.126 0.631 1.00 92.88 95 SER A N 1
ATOM 773 C CA . SER A 1 95 ? 5.146 -6.018 1.888 1.00 92.88 95 SER A CA 1
ATOM 774 C C . SER A 1 95 ? 4.272 -5.524 3.031 1.00 92.88 95 SER A C 1
ATOM 776 O O . SER A 1 95 ? 3.313 -4.758 2.781 1.00 92.88 95 SER A O 1
#

Solvent-accessible surface area (backbone atoms only — not comparable to full-atom values): 5741 Å² total; per-residue (Å²): 134,84,89,80,70,86,50,56,98,91,45,87,51,93,84,69,81,47,68,47,46,61,52,39,59,51,19,76,81,49,51,17,65,69,52,70,65,58,53,38,51,49,52,53,49,35,59,76,70,66,39,42,28,43,33,58,30,34,78,53,58,71,90,82,41,66,72,91,76,40,25,72,35,41,38,41,45,70,67,65,50,34,76,62,53,58,89,51,95,58,89,49,40,84,83

Radius of gyration: 16.05 Å; Cα contacts (8 Å, |Δi|>4): 123; chains: 1; bounding box: 41×30×36 Å

Mean predicted aligned error: 5.17 Å

Secondary structure (DSSP, 8-state):
--------TTS--TT---EE-HHHHHHHHHTT---HHHHHHHHHHHHHHT-SEE--S----TTTS-TTTS-GGGT--HHHHHHHHTT--SSPEE-

Foldseek 3Di:
DDPPDPDDPPDDGPPDAAEACCQAVVCVVVLSPDDLVNVLVVVVVCQVVVHAEYEQHDCDDCVVDPPVRGDPSPNRDPVSVCVRCPVVPGNHYYD

Sequence (95 aa):
MNYYGKGNMMSVREDVVVLDATLRDGGLVNDFYFTDDFVRDLYKTNLEAGVDYMEFGYRADKKQFDVNKFGKWKFAEDEAIREIVGDNDTDMKIS

Nearest PDB structures (foldseek):
  5m7r-assembly1_A  TM=5.290E-01  e=3.660E+00  Homo sapiens
  3bzg-assembly1_A  TM=4.944E-01  e=4.460E+00  Thermus thermophilus
  5uhp-assembly2_D  TM=5.409E-01  e=5.435E+00  Homo sapiens
  8d89-assembly1_A  TM=5.288E-01  e=8.619E+00  metagenome

pLDDT: mean 92.17, std 12.64, range [40.03, 98.75]